Protein AF-A0A7T8K893-F1 (afdb_monomer_lite)

Structure (mmCIF, N/CA/C/O backbone):
data_AF-A0A7T8K893-F1
#
_entry.id   AF-A0A7T8K893-F1
#
loop_
_atom_site.group_PDB
_atom_site.id
_atom_site.type_symbol
_atom_site.label_atom_id
_atom_site.label_alt_id
_atom_site.label_comp_id
_atom_site.label_asym_id
_atom_site.label_entity_id
_atom_site.label_seq_id
_atom_site.pdbx_PDB_ins_code
_atom_site.Cartn_x
_atom_site.Cartn_y
_atom_site.Cartn_z
_atom_site.occupancy
_atom_site.B_iso_or_equiv
_atom_site.auth_seq_id
_atom_site.auth_comp_id
_atom_site.auth_asym_id
_atom_site.auth_atom_id
_atom_site.pdbx_PDB_model_num
ATOM 1 N N . ASP A 1 1 ? -23.510 7.953 24.418 1.00 72.19 1 ASP A N 1
ATOM 2 C CA . ASP A 1 1 ? -22.590 8.930 25.026 1.00 72.19 1 ASP A CA 1
ATOM 3 C C . ASP A 1 1 ? -21.695 9.557 23.975 1.00 72.19 1 ASP A C 1
ATOM 5 O O . ASP A 1 1 ? -21.200 8.854 23.106 1.00 72.19 1 ASP A O 1
ATOM 9 N N . GLU A 1 2 ? -21.516 10.873 24.040 1.00 84.19 2 GLU A N 1
ATOM 10 C CA . GLU A 1 2 ? -20.696 11.692 23.127 1.00 84.19 2 GLU A CA 1
ATOM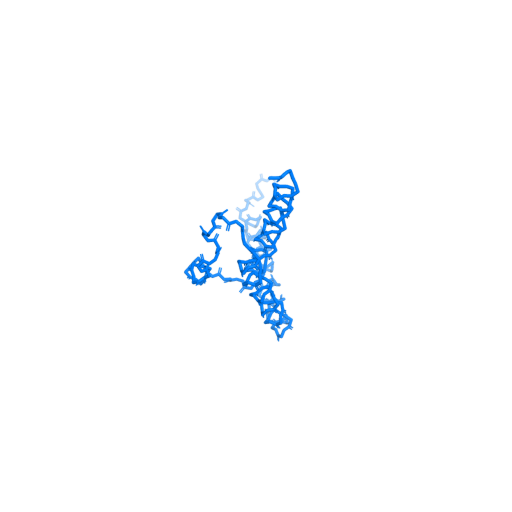 11 C C . GLU A 1 2 ? -19.250 11.174 22.983 1.00 84.19 2 GLU A C 1
ATOM 13 O O . GLU A 1 2 ? -18.670 11.211 21.901 1.00 84.19 2 GLU A O 1
ATOM 18 N N . LEU A 1 3 ? -18.709 10.583 24.054 1.00 84.38 3 LEU A N 1
ATOM 19 C CA . LEU A 1 3 ? -17.388 9.953 24.078 1.00 84.38 3 LEU A CA 1
ATOM 20 C C . LEU A 1 3 ? -17.259 8.777 23.094 1.00 84.38 3 LEU A C 1
ATOM 22 O O . LEU A 1 3 ? -16.218 8.617 22.465 1.00 84.38 3 LEU A O 1
ATOM 26 N N . GLU A 1 4 ? -18.301 7.958 22.955 1.00 81.25 4 GLU A N 1
ATOM 27 C CA . GLU A 1 4 ? -18.284 6.788 22.067 1.00 81.25 4 GLU A CA 1
ATOM 28 C C . GLU A 1 4 ? -18.338 7.196 20.589 1.00 81.25 4 GLU A C 1
ATOM 30 O O . GLU A 1 4 ? -17.706 6.564 19.745 1.00 81.25 4 GLU A O 1
ATOM 35 N N . LEU A 1 5 ? -19.027 8.298 20.277 1.00 82.69 5 LEU A N 1
ATOM 36 C CA . LEU A 1 5 ? -19.044 8.866 18.927 1.00 82.69 5 LEU A CA 1
ATOM 37 C C . LEU A 1 5 ? -17.672 9.429 18.547 1.00 82.69 5 LEU A C 1
ATOM 39 O O . LEU A 1 5 ? -17.161 9.114 17.477 1.00 82.69 5 LEU A O 1
ATOM 43 N N . LEU A 1 6 ? -17.040 10.191 19.446 1.00 85.69 6 LEU A N 1
ATOM 44 C CA . LEU A 1 6 ? -15.718 10.766 19.192 1.00 85.69 6 LEU A CA 1
ATOM 45 C C . LEU A 1 6 ? -14.640 9.686 19.006 1.00 85.69 6 LEU A C 1
ATOM 47 O O . LEU A 1 6 ? -13.799 9.796 18.115 1.00 85.69 6 LEU A O 1
ATOM 51 N N . LYS A 1 7 ? -14.680 8.618 19.814 1.00 83.88 7 LYS A N 1
ATOM 52 C CA . LYS A 1 7 ? -13.791 7.459 19.635 1.00 83.88 7 LYS A CA 1
ATOM 53 C C . LYS A 1 7 ? -13.969 6.819 18.261 1.00 83.88 7 LYS A C 1
ATOM 55 O O . LYS A 1 7 ? -12.976 6.541 17.596 1.00 83.88 7 LYS A O 1
ATOM 60 N N . ARG A 1 8 ? -15.217 6.617 17.829 1.00 84.38 8 ARG A N 1
ATOM 61 C CA . ARG A 1 8 ? -15.522 6.035 16.518 1.00 84.38 8 ARG A CA 1
ATOM 62 C C . ARG A 1 8 ? -15.011 6.910 15.376 1.00 84.38 8 ARG A C 1
ATOM 64 O O . ARG A 1 8 ? -14.357 6.392 14.481 1.00 84.38 8 ARG A O 1
ATOM 71 N N . GLU A 1 9 ? -15.226 8.223 15.441 1.00 86.69 9 GLU A N 1
ATOM 72 C CA . GLU A 1 9 ? -14.699 9.148 14.429 1.00 86.69 9 GLU A CA 1
ATOM 73 C C . GLU A 1 9 ? -13.169 9.109 14.345 1.00 86.69 9 GLU A C 1
ATOM 75 O O . GLU A 1 9 ? -12.597 9.149 13.256 1.00 86.69 9 GLU A O 1
ATOM 80 N N . HIS A 1 10 ? -12.484 9.044 15.490 1.00 88.25 10 HIS A N 1
ATOM 81 C CA . HIS A 1 10 ? -11.026 8.929 15.513 1.00 88.25 10 HIS A CA 1
ATOM 82 C C . HIS A 1 10 ? -10.554 7.613 14.892 1.00 88.25 10 HIS A C 1
ATOM 84 O O . HIS A 1 10 ? -9.620 7.619 14.090 1.00 88.25 10 HIS A O 1
ATOM 90 N N . LEU A 1 11 ? -11.222 6.510 15.226 1.00 90.50 11 LEU A N 1
ATOM 91 C CA . LEU A 1 11 ? -10.917 5.188 14.697 1.00 90.50 11 LEU A CA 1
ATOM 92 C C . LEU A 1 11 ? -11.112 5.126 13.176 1.00 90.50 11 LEU A C 1
ATOM 94 O O . LEU A 1 11 ? -10.226 4.665 12.463 1.00 90.50 11 LEU A O 1
ATOM 98 N N . GLU A 1 12 ? -12.220 5.657 12.662 1.00 89.75 12 GLU A N 1
ATOM 99 C CA . GLU A 1 12 ? -12.493 5.713 11.220 1.00 89.75 12 GLU A CA 1
ATOM 100 C C . GLU A 1 12 ? -11.445 6.539 10.461 1.00 89.75 12 GLU A C 1
ATOM 102 O O . GLU A 1 12 ? -10.979 6.124 9.395 1.00 89.75 12 GLU A O 1
ATOM 107 N N . ARG A 1 13 ? -11.020 7.684 11.014 1.00 91.00 13 ARG A N 1
ATOM 108 C CA . ARG A 1 13 ? -9.938 8.492 10.422 1.00 91.00 13 ARG A CA 1
ATOM 109 C C . ARG A 1 13 ? -8.618 7.731 10.390 1.00 91.00 13 ARG A C 1
ATOM 111 O O . ARG A 1 13 ? -7.908 7.793 9.390 1.00 91.00 13 ARG A O 1
ATOM 118 N N . TYR A 1 14 ? -8.296 7.018 11.462 1.00 92.25 14 TYR A N 1
ATOM 119 C CA . TYR A 1 14 ? -7.044 6.276 11.547 1.00 92.25 14 TYR A CA 1
ATOM 120 C C . TYR A 1 14 ? -7.033 5.077 10.588 1.00 92.25 14 TYR A C 1
ATOM 122 O O . TYR A 1 14 ? -6.105 4.950 9.796 1.00 92.25 14 TYR A O 1
ATOM 130 N N . ILE A 1 15 ? -8.117 4.295 10.528 1.00 93.44 15 ILE A N 1
ATOM 131 C CA . ILE A 1 15 ? -8.285 3.214 9.539 1.00 93.44 15 ILE A CA 1
ATOM 132 C C . ILE A 1 15 ? -8.199 3.755 8.106 1.00 93.44 15 ILE A C 1
ATOM 134 O O . ILE A 1 15 ? -7.603 3.116 7.241 1.00 93.44 15 ILE A O 1
ATOM 138 N N . SER A 1 16 ? -8.746 4.945 7.843 1.00 93.38 16 SER A N 1
ATOM 139 C CA . SER A 1 16 ? -8.622 5.589 6.528 1.00 93.38 16 SER A CA 1
ATOM 140 C C . SER A 1 16 ? -7.160 5.886 6.178 1.00 93.38 16 SER A C 1
ATOM 142 O O . SER A 1 16 ? -6.728 5.587 5.068 1.00 93.38 16 SER A O 1
ATOM 144 N N . SER A 1 17 ? -6.379 6.387 7.139 1.00 95.25 17 SER A N 1
ATOM 145 C CA . SER A 1 17 ? -4.939 6.608 6.964 1.00 95.25 17 SER A CA 1
ATOM 146 C C . SER A 1 17 ? -4.182 5.298 6.723 1.00 95.25 17 SER A C 1
ATOM 148 O O . SER A 1 17 ? -3.318 5.245 5.850 1.00 95.25 17 SER A O 1
ATOM 150 N N . CYS A 1 18 ? -4.515 4.231 7.454 1.00 95.50 18 CYS A N 1
ATOM 151 C CA . CYS A 1 18 ? -3.934 2.908 7.229 1.00 95.50 18 CYS A CA 1
ATOM 152 C C . CYS A 1 18 ? -4.274 2.375 5.830 1.00 95.50 18 CYS A C 1
ATOM 154 O O . CYS A 1 18 ? -3.429 1.778 5.170 1.00 95.50 18 CYS A O 1
ATOM 156 N N . ARG A 1 19 ? -5.494 2.617 5.341 1.00 95.31 19 ARG A N 1
ATOM 157 C CA . ARG A 1 19 ? -5.908 2.209 3.994 1.00 95.31 19 ARG A CA 1
ATOM 158 C C . ARG A 1 19 ? -5.089 2.906 2.908 1.00 95.31 19 ARG A C 1
ATOM 160 O O . ARG A 1 19 ? -4.681 2.243 1.959 1.00 95.31 19 ARG A O 1
ATOM 167 N N . GLU A 1 20 ? -4.843 4.206 3.045 1.00 96.69 20 GLU A N 1
ATOM 168 C CA . GLU A 1 20 ? -3.976 4.954 2.123 1.00 96.69 20 GLU A CA 1
ATOM 169 C C . GLU A 1 20 ? -2.543 4.405 2.137 1.00 96.69 20 GLU A C 1
ATOM 171 O O . GLU A 1 20 ? -1.985 4.108 1.082 1.00 96.69 20 GLU A O 1
ATOM 176 N N . GLU A 1 21 ? -1.978 4.168 3.324 1.00 97.44 21 GLU A N 1
ATOM 177 C CA . GLU A 1 21 ? -0.637 3.589 3.460 1.00 97.44 21 GLU A CA 1
ATOM 178 C C . GLU A 1 21 ? -0.534 2.183 2.844 1.00 97.44 21 GLU A C 1
ATOM 180 O O . GLU A 1 21 ? 0.457 1.853 2.186 1.00 97.44 21 GLU A O 1
ATOM 185 N N . LEU A 1 22 ? -1.564 1.357 3.025 1.00 97.12 22 LEU A N 1
ATOM 186 C CA . LEU A 1 22 ? -1.626 0.017 2.457 1.00 97.12 22 LEU A CA 1
ATOM 187 C C . LEU A 1 22 ? -1.654 0.049 0.920 1.00 97.12 22 LEU A C 1
ATOM 189 O O . LEU A 1 22 ? -0.942 -0.729 0.282 1.00 97.12 22 LEU A O 1
ATOM 193 N N . ILE A 1 23 ? -2.420 0.970 0.323 1.00 97.12 23 ILE A N 1
ATOM 194 C CA . ILE A 1 23 ? -2.456 1.168 -1.136 1.00 97.12 23 ILE A CA 1
ATOM 195 C C . ILE A 1 23 ? -1.069 1.558 -1.657 1.00 97.12 23 ILE A C 1
ATOM 197 O O . ILE A 1 23 ? -0.580 0.940 -2.606 1.00 97.12 23 ILE A O 1
ATOM 201 N N . ASP A 1 24 ? -0.406 2.508 -0.998 1.00 96.50 24 ASP A N 1
ATOM 202 C CA . ASP A 1 24 ? 0.949 2.938 -1.353 1.00 96.50 24 ASP A CA 1
ATOM 203 C C . ASP A 1 24 ? 1.959 1.780 -1.293 1.00 96.50 24 ASP A C 1
ATOM 205 O O . ASP A 1 24 ? 2.842 1.659 -2.150 1.00 96.50 24 ASP A O 1
ATOM 209 N N . LEU A 1 25 ? 1.856 0.916 -0.280 1.00 96.38 25 LEU A N 1
ATOM 210 C CA . LEU A 1 25 ? 2.720 -0.260 -0.144 1.00 96.38 25 LEU A CA 1
ATOM 211 C C . LEU A 1 25 ? 2.444 -1.302 -1.227 1.00 96.38 25 LEU A C 1
ATOM 213 O O . LEU A 1 25 ? 3.394 -1.845 -1.799 1.00 96.38 25 LEU A O 1
ATOM 217 N N . TRP A 1 26 ? 1.177 -1.555 -1.551 1.00 97.19 26 TRP A N 1
ATOM 218 C CA . TRP A 1 26 ? 0.803 -2.433 -2.657 1.00 97.19 26 TRP A CA 1
ATOM 219 C C . TRP A 1 26 ? 1.328 -1.927 -3.998 1.00 97.19 26 TRP A C 1
ATOM 221 O O . TRP A 1 26 ? 1.846 -2.725 -4.781 1.00 97.19 26 TRP A O 1
ATOM 231 N N . ASP A 1 27 ? 1.254 -0.621 -4.253 1.00 95.12 27 ASP A N 1
ATOM 232 C CA . ASP A 1 27 ? 1.795 -0.008 -5.467 1.00 95.12 27 ASP A CA 1
ATOM 233 C C . ASP A 1 27 ? 3.320 -0.161 -5.536 1.00 95.12 27 ASP A C 1
ATOM 235 O O . ASP A 1 27 ? 3.853 -0.621 -6.550 1.00 95.12 27 ASP A O 1
ATOM 239 N N . LYS A 1 28 ? 4.028 0.127 -4.437 1.00 92.19 28 LYS A N 1
ATOM 240 C CA . LYS A 1 28 ? 5.490 -0.056 -4.339 1.00 92.19 28 LYS A CA 1
ATOM 241 C C . LYS A 1 28 ? 5.924 -1.506 -4.534 1.00 92.19 28 LYS A C 1
ATOM 243 O O . LYS A 1 28 ? 6.990 -1.756 -5.096 1.00 92.19 28 LYS A O 1
ATOM 248 N N . CYS A 1 29 ? 5.103 -2.450 -4.084 1.00 93.75 29 CYS A N 1
ATOM 249 C CA . CYS A 1 29 ? 5.356 -3.880 -4.223 1.00 93.75 29 CYS A CA 1
ATOM 250 C C . CYS A 1 29 ? 4.783 -4.478 -5.518 1.00 93.75 29 CYS A C 1
ATOM 252 O O . CYS A 1 29 ? 4.906 -5.685 -5.724 1.00 93.75 29 CYS A O 1
ATOM 254 N N . TYR A 1 30 ? 4.180 -3.664 -6.392 1.00 92.12 30 TYR A N 1
ATOM 255 C CA . TYR A 1 30 ? 3.561 -4.088 -7.653 1.00 92.12 30 TYR A CA 1
ATOM 256 C C . TYR A 1 30 ? 2.480 -5.175 -7.486 1.00 92.12 30 TYR A C 1
ATOM 258 O O . TYR A 1 30 ? 2.354 -6.067 -8.326 1.00 92.12 30 TYR A O 1
ATOM 266 N N . TYR A 1 31 ? 1.688 -5.106 -6.412 1.00 95.69 31 TYR A N 1
ATOM 267 C CA . TYR A 1 31 ? 0.582 -6.040 -6.172 1.00 95.69 31 TYR A CA 1
ATOM 268 C C . TYR A 1 31 ? -0.509 -5.885 -7.235 1.00 95.69 31 TYR A C 1
ATOM 270 O O . TYR A 1 31 ? -0.979 -4.767 -7.488 1.00 95.69 31 TYR A O 1
ATOM 278 N N . SER A 1 32 ? -0.957 -7.010 -7.800 1.00 95.38 32 SER A N 1
ATOM 279 C CA . SER A 1 32 ? -2.106 -7.056 -8.710 1.00 95.38 32 SER A CA 1
ATOM 280 C C . SER A 1 32 ? -3.425 -6.822 -7.970 1.00 95.38 32 SER A C 1
ATOM 282 O O . SER A 1 32 ? -3.516 -7.019 -6.759 1.00 95.38 32 SER A O 1
ATOM 284 N N . GLU A 1 33 ? -4.479 -6.446 -8.696 1.00 94.81 33 GLU A N 1
ATOM 285 C CA . GLU A 1 33 ? -5.823 -6.294 -8.117 1.00 94.81 33 GLU A CA 1
ATOM 286 C C . GLU A 1 33 ? -6.313 -7.585 -7.445 1.00 94.81 33 GLU A C 1
ATOM 288 O O . GLU A 1 33 ? -6.908 -7.537 -6.372 1.00 94.81 33 GLU A O 1
ATOM 293 N N . GLU A 1 34 ? -5.996 -8.743 -8.029 1.00 96.56 34 GLU A N 1
ATOM 294 C CA . GLU A 1 34 ? -6.328 -10.060 -7.476 1.00 96.56 34 GLU A CA 1
ATOM 295 C C . GLU A 1 34 ? -5.636 -10.300 -6.130 1.00 96.56 34 GLU A C 1
ATOM 297 O O . GLU A 1 34 ? -6.262 -10.815 -5.209 1.00 96.56 34 GLU A O 1
ATOM 302 N N . GLN A 1 35 ? -4.367 -9.894 -5.989 1.00 94.81 35 GLN A N 1
ATOM 303 C CA . GLN A 1 35 ? -3.638 -9.995 -4.722 1.00 94.81 35 GLN A CA 1
ATOM 304 C C . GLN A 1 35 ? -4.210 -9.042 -3.672 1.00 94.81 35 GLN A C 1
ATOM 306 O O . GLN A 1 35 ? -4.391 -9.444 -2.526 1.00 94.81 35 GLN A O 1
ATOM 311 N N . ARG A 1 36 ? -4.538 -7.802 -4.059 1.00 96.62 36 ARG A N 1
ATOM 312 C CA . ARG A 1 36 ? -5.157 -6.815 -3.155 1.00 96.62 36 ARG A CA 1
ATOM 313 C C . ARG A 1 36 ? -6.520 -7.288 -2.657 1.00 96.62 36 ARG A C 1
ATOM 315 O O . ARG A 1 36 ? -6.840 -7.120 -1.486 1.00 96.62 36 ARG A O 1
ATOM 322 N N . ALA A 1 37 ? -7.298 -7.934 -3.525 1.00 95.00 37 ALA A N 1
ATOM 323 C CA . ALA A 1 37 ? -8.615 -8.461 -3.185 1.00 95.00 37 ALA A CA 1
ATOM 324 C C . ALA A 1 37 ? -8.581 -9.587 -2.133 1.00 95.00 37 ALA A C 1
ATOM 326 O O . ALA A 1 37 ? -9.611 -9.859 -1.521 1.00 95.00 37 ALA A O 1
ATOM 327 N N . LEU A 1 38 ? -7.425 -10.220 -1.889 1.00 95.25 38 LEU A N 1
ATOM 328 C CA . LEU A 1 38 ? -7.278 -11.218 -0.822 1.00 95.25 38 LEU A CA 1
ATOM 329 C C . LEU A 1 38 ? -7.351 -10.594 0.580 1.00 95.25 38 LEU A C 1
ATOM 331 O O . LEU A 1 38 ? -7.704 -11.289 1.535 1.00 95.25 38 LEU A O 1
ATOM 335 N N . PHE A 1 39 ? -7.066 -9.296 0.714 1.00 95.75 39 PHE A N 1
ATOM 336 C CA . PHE A 1 39 ? -7.196 -8.579 1.979 1.00 95.75 39 PHE A CA 1
ATOM 337 C C . PHE A 1 39 ? -8.645 -8.111 2.186 1.00 95.75 39 PHE A C 1
ATOM 339 O O . PHE A 1 39 ? -9.006 -6.964 1.921 1.00 95.75 39 PHE A O 1
ATOM 346 N N . ASN A 1 40 ? -9.502 -9.019 2.663 1.00 93.56 40 ASN A N 1
ATOM 347 C CA . ASN A 1 40 ? -10.945 -8.777 2.825 1.00 93.56 40 ASN A CA 1
ATOM 348 C C . ASN A 1 40 ? -11.277 -7.545 3.692 1.00 93.56 40 ASN A C 1
ATOM 350 O O . ASN A 1 40 ? -12.269 -6.860 3.430 1.00 93.56 40 ASN A O 1
ATOM 354 N N . ALA A 1 41 ? -10.435 -7.233 4.683 1.00 93.44 41 ALA A N 1
ATOM 355 C CA . ALA A 1 41 ? -10.548 -6.052 5.542 1.00 93.44 41 ALA A CA 1
ATOM 356 C C . ALA A 1 41 ? -10.543 -4.719 4.769 1.00 93.44 41 ALA A C 1
ATOM 358 O O . ALA A 1 41 ? -11.063 -3.708 5.257 1.00 93.44 41 ALA A O 1
ATOM 359 N N . PHE A 1 42 ? -10.044 -4.710 3.528 1.00 92.75 42 PHE A N 1
ATOM 360 C CA . PHE A 1 42 ? -10.114 -3.550 2.643 1.00 92.75 42 PHE A CA 1
ATOM 361 C C . PHE A 1 42 ? -11.552 -3.080 2.377 1.00 92.75 42 PHE A C 1
ATOM 363 O O . PHE A 1 42 ? -11.806 -1.880 2.269 1.00 92.75 42 PHE A O 1
ATOM 370 N N . PHE A 1 43 ? -12.504 -4.014 2.309 1.00 91.19 43 PHE A N 1
ATOM 371 C CA . PHE A 1 43 ? -13.894 -3.743 1.929 1.00 91.19 43 PHE A CA 1
ATOM 372 C C . PHE A 1 43 ? -14.820 -3.466 3.119 1.00 91.19 43 PHE A C 1
ATOM 374 O O . PHE A 1 43 ? -15.997 -3.156 2.925 1.00 91.19 43 PHE A O 1
ATOM 381 N N . ILE A 1 44 ? -14.311 -3.567 4.348 1.00 91.00 44 ILE A N 1
ATOM 382 C CA . ILE A 1 44 ? -15.092 -3.308 5.557 1.00 91.00 44 ILE A CA 1
ATOM 383 C C . ILE A 1 44 ? -15.206 -1.792 5.769 1.00 91.00 44 ILE A C 1
ATOM 385 O O . ILE A 1 44 ? -14.218 -1.054 5.714 1.00 91.00 44 ILE A O 1
ATOM 389 N N . THR A 1 45 ? -16.435 -1.317 5.982 1.00 83.75 45 THR A N 1
ATOM 390 C CA . THR A 1 45 ? -16.743 0.110 6.179 1.00 83.75 45 THR A CA 1
ATOM 391 C C . THR A 1 45 ? -16.899 0.498 7.644 1.00 83.75 45 THR A C 1
ATOM 393 O O . THR A 1 45 ? -16.732 1.664 7.976 1.00 83.75 45 THR A O 1
ATOM 396 N N . GLU A 1 46 ? -17.251 -0.451 8.513 1.00 87.00 46 GLU A N 1
ATOM 397 C CA . GLU A 1 46 ? -17.431 -0.196 9.942 1.00 87.00 46 GLU A CA 1
ATOM 398 C C . GLU A 1 46 ? -16.090 -0.315 10.672 1.00 87.00 46 GLU A C 1
ATOM 400 O O . GLU A 1 46 ? -15.466 -1.378 10.683 1.00 87.00 46 GLU A O 1
ATOM 405 N N . GLY A 1 47 ? -15.642 0.789 11.272 1.00 85.25 47 GLY A N 1
ATOM 406 C CA . GLY A 1 47 ? -14.413 0.819 12.055 1.00 85.25 47 GLY A CA 1
ATOM 407 C C . GLY A 1 47 ? -14.548 0.025 13.354 1.00 85.25 47 GLY A C 1
ATOM 408 O O . GLY A 1 47 ? -15.480 0.241 14.128 1.00 85.25 47 GLY A O 1
ATOM 409 N N . SER A 1 48 ? -13.593 -0.866 13.613 1.00 91.06 48 SER A N 1
ATOM 410 C CA . SER A 1 48 ? -13.444 -1.569 14.890 1.00 91.06 48 SER A CA 1
ATOM 411 C C . SER A 1 48 ? -11.965 -1.693 15.248 1.00 91.06 48 SER A C 1
ATOM 413 O O . SER A 1 48 ? -11.114 -1.645 14.361 1.00 91.06 48 SER A O 1
ATOM 415 N N . ASP A 1 49 ? -11.654 -1.852 16.535 1.00 90.75 49 ASP A N 1
ATOM 416 C CA . ASP A 1 49 ? -10.264 -2.025 16.979 1.00 90.75 49 ASP A CA 1
ATOM 417 C C . ASP A 1 49 ? -9.629 -3.278 16.349 1.00 90.75 49 ASP A C 1
ATOM 419 O O . ASP A 1 49 ? -8.476 -3.245 15.940 1.00 90.75 49 ASP A O 1
ATOM 423 N N . ALA A 1 50 ? -10.410 -4.352 16.176 1.00 92.75 50 ALA A N 1
ATOM 424 C CA . ALA A 1 50 ? -9.964 -5.565 15.489 1.00 92.75 50 ALA A CA 1
ATOM 425 C C . ALA A 1 50 ? -9.648 -5.313 14.007 1.00 92.75 50 ALA A C 1
ATOM 427 O O . ALA A 1 50 ? -8.636 -5.788 13.502 1.00 92.75 50 ALA A O 1
ATOM 428 N N . LEU A 1 51 ? -10.487 -4.529 13.314 1.00 93.81 51 LEU A N 1
ATOM 429 C CA . LEU A 1 51 ? -10.207 -4.133 11.934 1.00 93.81 51 LEU A CA 1
ATOM 430 C C . LEU A 1 51 ? -8.902 -3.344 11.863 1.00 93.81 51 LEU A C 1
ATOM 432 O O . LEU A 1 51 ? -8.089 -3.587 10.979 1.00 93.81 51 LEU A O 1
ATOM 436 N N . LEU A 1 52 ? -8.698 -2.412 12.794 1.00 93.69 52 LEU A N 1
ATOM 437 C CA . LEU A 1 52 ? -7.478 -1.627 12.826 1.00 93.69 52 LEU A CA 1
ATOM 438 C C . LEU A 1 52 ? -6.232 -2.503 13.024 1.00 93.69 52 LEU A C 1
ATOM 440 O O . LEU A 1 52 ? -5.266 -2.351 12.281 1.00 93.69 52 LEU A O 1
ATOM 444 N N . GLU A 1 53 ? -6.280 -3.441 13.968 1.00 94.88 53 GLU A N 1
ATOM 445 C CA . GLU A 1 53 ? -5.193 -4.390 14.221 1.00 94.88 53 GLU A CA 1
ATOM 446 C C . GLU A 1 53 ? -4.869 -5.236 12.973 1.00 94.88 53 GLU A C 1
ATOM 448 O O . GLU A 1 53 ? -3.700 -5.469 12.665 1.00 94.88 53 GLU A O 1
ATOM 453 N N . GLU A 1 54 ? -5.877 -5.653 12.197 1.00 96.25 54 GLU A N 1
ATOM 454 C CA . GLU A 1 54 ? -5.653 -6.338 10.914 1.00 96.25 54 GLU A CA 1
ATOM 455 C C . GLU A 1 54 ? -4.905 -5.458 9.899 1.00 96.25 54 GLU A C 1
ATOM 457 O O . GLU A 1 54 ? -3.975 -5.941 9.248 1.00 96.25 54 GLU A O 1
ATOM 462 N N . TYR A 1 55 ? -5.257 -4.170 9.778 1.00 96.38 55 TYR A N 1
ATOM 463 C CA . TYR A 1 55 ? -4.523 -3.235 8.913 1.00 96.38 55 TYR A CA 1
ATOM 464 C C . TYR A 1 55 ? -3.080 -3.034 9.384 1.00 96.38 55 TYR A C 1
ATOM 466 O O . TYR A 1 55 ? -2.170 -3.056 8.557 1.00 96.38 55 TYR A O 1
ATOM 474 N N . GLU A 1 56 ? -2.854 -2.838 10.684 1.00 95.62 56 GLU A N 1
ATOM 475 C CA . GLU A 1 56 ? -1.510 -2.620 11.232 1.00 95.62 56 GLU A CA 1
ATOM 476 C C . GLU A 1 56 ? -0.597 -3.829 10.982 1.00 95.62 56 GLU A C 1
ATOM 478 O O . GLU A 1 56 ? 0.528 -3.657 10.505 1.00 95.62 56 GLU A O 1
ATOM 483 N N . ASN A 1 57 ? -1.107 -5.045 11.199 1.00 97.12 57 ASN A N 1
ATOM 484 C CA . ASN A 1 57 ? -0.375 -6.286 10.937 1.00 97.12 57 ASN A CA 1
ATOM 485 C C . ASN A 1 57 ? -0.030 -6.465 9.447 1.00 97.12 57 ASN A C 1
ATOM 487 O O . ASN A 1 57 ? 1.105 -6.815 9.110 1.00 97.12 57 ASN A O 1
ATOM 491 N N . GLU A 1 58 ? -0.984 -6.212 8.545 1.00 97.06 58 GLU A N 1
ATOM 492 C CA . GLU A 1 58 ? -0.755 -6.322 7.097 1.00 97.06 58 GLU A CA 1
ATOM 493 C C . GLU A 1 58 ? 0.278 -5.288 6.619 1.00 97.06 58 GLU A C 1
ATOM 495 O O . GLU A 1 58 ? 1.205 -5.615 5.871 1.00 97.06 58 GLU A O 1
ATOM 500 N N . ILE A 1 59 ? 0.171 -4.045 7.101 1.00 97.62 59 ILE A N 1
ATOM 501 C CA . ILE A 1 59 ? 1.118 -2.965 6.799 1.00 97.62 59 ILE A CA 1
ATOM 502 C C . ILE A 1 59 ? 2.521 -3.320 7.298 1.00 97.62 59 ILE A C 1
ATOM 504 O O . ILE A 1 59 ? 3.497 -3.125 6.567 1.00 97.62 59 ILE A O 1
ATOM 508 N N . GLU A 1 60 ? 2.654 -3.842 8.519 1.00 97.75 60 GLU A N 1
ATOM 509 C CA . GLU A 1 60 ? 3.949 -4.257 9.066 1.00 97.75 60 GLU A CA 1
ATOM 510 C C . GLU A 1 60 ? 4.573 -5.381 8.226 1.00 97.75 60 GLU A C 1
ATOM 512 O O . GLU A 1 60 ? 5.744 -5.290 7.833 1.00 97.75 60 GLU A O 1
ATOM 517 N N . GLY A 1 61 ? 3.779 -6.393 7.866 1.00 96.56 61 GLY A N 1
ATOM 518 C CA . GLY A 1 61 ? 4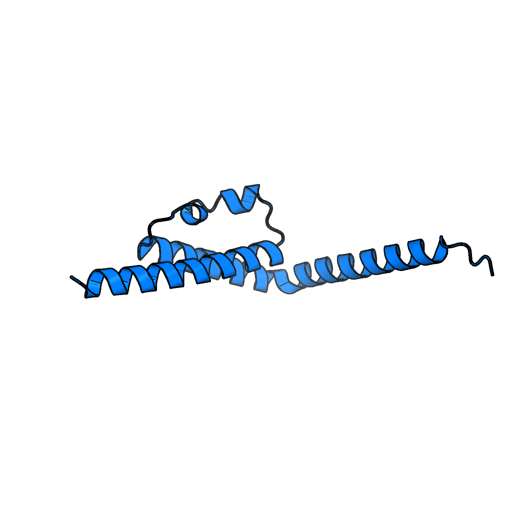.210 -7.488 6.999 1.00 96.56 61 GLY A CA 1
ATOM 519 C C . GLY A 1 61 ? 4.694 -6.998 5.632 1.00 96.56 61 GLY A C 1
ATOM 520 O O . GLY A 1 61 ? 5.771 -7.392 5.168 1.00 96.56 61 GLY A O 1
ATOM 521 N N . LEU A 1 62 ? 3.954 -6.080 5.009 1.00 96.25 62 LEU A N 1
ATOM 522 C CA . LEU A 1 62 ? 4.325 -5.489 3.722 1.00 96.25 62 LEU A CA 1
ATOM 523 C C . LEU A 1 62 ? 5.561 -4.598 3.811 1.00 96.25 62 LEU A C 1
ATOM 525 O O . LEU A 1 62 ? 6.402 -4.646 2.915 1.00 96.25 62 LEU A O 1
ATOM 529 N N . LYS A 1 63 ? 5.729 -3.823 4.886 1.00 96.38 63 LYS A N 1
ATOM 530 C CA . LYS A 1 63 ? 6.954 -3.039 5.117 1.00 96.38 63 LYS A CA 1
ATOM 531 C C . LYS A 1 63 ? 8.174 -3.941 5.248 1.00 96.38 63 LYS A C 1
ATOM 533 O O . LYS A 1 63 ? 9.217 -3.648 4.655 1.00 96.38 63 LYS A O 1
ATOM 538 N N . ALA A 1 64 ? 8.050 -5.045 5.983 1.00 96.75 64 ALA A N 1
ATOM 539 C CA . ALA A 1 64 ? 9.118 -6.029 6.115 1.00 96.75 64 ALA A CA 1
ATOM 540 C C . ALA A 1 64 ? 9.441 -6.680 4.761 1.00 96.75 64 ALA A C 1
ATOM 542 O O . ALA A 1 64 ? 10.611 -6.760 4.378 1.00 96.75 64 ALA A O 1
ATOM 543 N N . TYR A 1 65 ? 8.415 -7.069 3.999 1.00 95.81 65 TYR A N 1
ATOM 544 C CA . TYR A 1 65 ? 8.572 -7.619 2.653 1.00 95.81 65 TYR A CA 1
ATOM 545 C C . TYR A 1 65 ? 9.238 -6.627 1.691 1.00 95.81 65 TYR A C 1
ATOM 547 O O . TYR A 1 65 ? 10.194 -6.992 1.003 1.00 95.81 65 TYR A O 1
ATOM 555 N N . TYR A 1 66 ? 8.786 -5.372 1.674 1.00 94.31 66 TYR A N 1
ATOM 556 C CA . TYR A 1 66 ? 9.366 -4.315 0.851 1.00 94.31 66 TYR A CA 1
ATOM 557 C C . TYR A 1 66 ? 10.841 -4.107 1.188 1.00 94.31 66 TYR A C 1
ATOM 559 O O . TYR A 1 66 ? 11.685 -4.146 0.299 1.00 94.31 66 TYR A O 1
ATOM 567 N N . THR A 1 67 ? 11.163 -3.976 2.475 1.00 95.00 67 THR A N 1
ATOM 568 C CA . THR A 1 67 ? 12.541 -3.772 2.947 1.00 95.00 67 THR A CA 1
ATOM 569 C C . THR A 1 67 ? 13.441 -4.948 2.564 1.00 95.00 67 THR A C 1
ATOM 571 O O . THR A 1 67 ? 14.552 -4.752 2.076 1.00 95.00 67 THR A O 1
ATOM 574 N N . ALA A 1 68 ? 12.956 -6.184 2.714 1.00 95.88 68 ALA A N 1
ATOM 575 C CA . ALA A 1 68 ? 13.709 -7.382 2.345 1.00 95.88 68 ALA A CA 1
ATOM 576 C C . ALA A 1 68 ? 13.990 -7.483 0.833 1.00 95.88 68 ALA A C 1
ATOM 578 O O . ALA A 1 68 ? 14.962 -8.123 0.431 1.00 95.88 68 ALA A O 1
ATOM 579 N N . ASN A 1 69 ? 13.158 -6.852 0.000 1.00 95.00 69 ASN A N 1
ATOM 580 C CA . ASN A 1 69 ? 13.230 -6.922 -1.461 1.00 95.00 69 ASN A CA 1
ATOM 581 C C 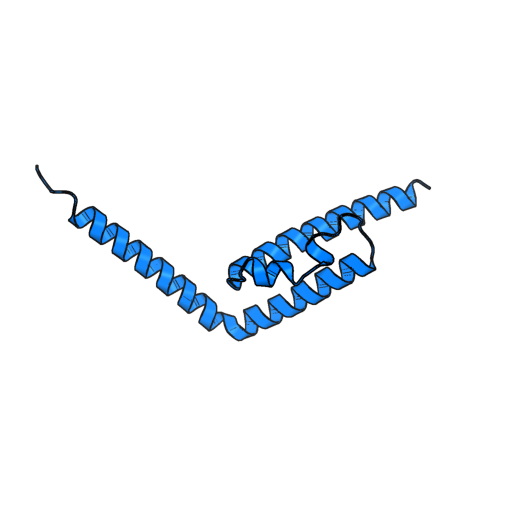. ASN A 1 69 ? 13.522 -5.560 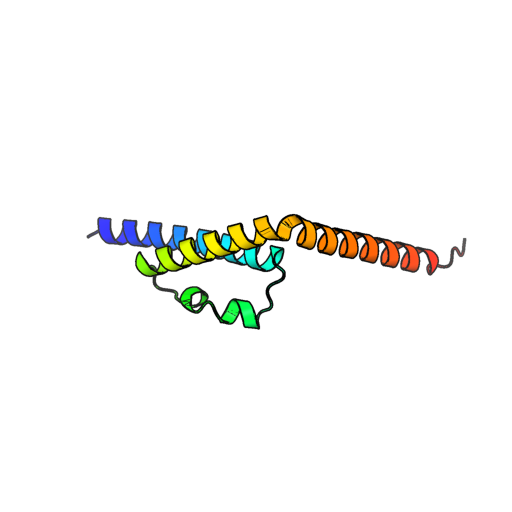-2.117 1.00 95.00 69 ASN A C 1
ATOM 583 O O . ASN A 1 69 ? 13.388 -5.419 -3.333 1.00 95.00 69 ASN A O 1
ATOM 587 N N . GLU A 1 70 ? 13.962 -4.566 -1.344 1.00 92.38 70 GLU A N 1
ATOM 588 C CA . GLU A 1 70 ? 14.103 -3.173 -1.788 1.00 92.38 70 GLU A CA 1
ATOM 589 C C . GLU A 1 70 ? 14.991 -3.055 -3.034 1.00 92.38 70 GLU A C 1
ATOM 591 O O . GLU A 1 70 ? 14.639 -2.379 -4.000 1.00 92.38 70 GLU A O 1
ATOM 596 N N . ALA A 1 71 ? 16.108 -3.788 -3.064 1.00 92.88 71 ALA A N 1
ATOM 597 C CA . ALA A 1 71 ? 17.014 -3.800 -4.208 1.00 92.88 71 ALA A CA 1
ATOM 598 C C . ALA A 1 71 ? 16.330 -4.291 -5.498 1.00 92.88 71 ALA A C 1
ATOM 600 O O . ALA A 1 71 ? 16.577 -3.749 -6.576 1.00 92.88 71 ALA A O 1
ATOM 601 N N . MET A 1 72 ? 15.450 -5.292 -5.399 1.00 95.25 72 MET A N 1
ATOM 602 C CA . MET A 1 72 ? 14.692 -5.800 -6.543 1.00 95.25 72 MET A CA 1
ATOM 603 C C . MET A 1 72 ? 13.693 -4.749 -7.035 1.00 95.25 72 MET A C 1
ATOM 605 O O . MET A 1 72 ? 13.633 -4.489 -8.239 1.00 95.25 72 MET A O 1
ATOM 609 N N . PHE A 1 73 ? 12.952 -4.109 -6.128 1.00 92.06 73 PHE A N 1
ATOM 610 C CA . PHE A 1 73 ? 12.005 -3.052 -6.492 1.00 92.06 73 PHE A CA 1
ATOM 611 C C . PHE A 1 73 ? 12.705 -1.841 -7.119 1.00 92.06 73 PHE A C 1
ATOM 613 O O . PHE A 1 73 ? 12.259 -1.352 -8.160 1.00 92.06 73 PHE A O 1
ATOM 620 N N . ALA A 1 74 ? 13.856 -1.433 -6.582 1.00 91.50 74 ALA A N 1
ATOM 621 C CA . ALA A 1 74 ? 14.675 -0.366 -7.153 1.00 91.50 74 ALA A CA 1
ATOM 622 C C . ALA A 1 74 ? 15.148 -0.697 -8.581 1.00 91.50 74 ALA A C 1
ATOM 624 O O . ALA A 1 74 ? 15.082 0.152 -9.472 1.00 91.50 74 ALA A O 1
ATOM 625 N N . MET A 1 75 ? 15.566 -1.942 -8.840 1.00 94.12 75 MET A N 1
ATOM 626 C CA . MET A 1 75 ? 15.939 -2.384 -10.191 1.00 94.12 75 MET A CA 1
ATOM 627 C C . MET A 1 75 ? 14.753 -2.362 -11.162 1.00 94.12 75 MET A C 1
ATOM 629 O O . MET A 1 75 ? 14.913 -1.973 -12.323 1.00 94.12 75 MET A O 1
ATOM 633 N N . VAL A 1 76 ? 13.561 -2.770 -10.711 1.00 92.44 76 VAL A N 1
ATOM 634 C CA . VAL A 1 76 ? 12.334 -2.715 -11.524 1.00 92.44 76 VAL A CA 1
ATOM 635 C C . VAL A 1 76 ? 12.002 -1.270 -11.893 1.00 92.44 76 VAL A C 1
ATOM 637 O O . VAL A 1 76 ? 11.760 -0.992 -13.072 1.00 92.44 76 VAL A O 1
ATOM 640 N N . GLN A 1 77 ? 12.063 -0.355 -10.925 1.00 90.12 77 GLN A N 1
ATOM 641 C CA . GLN A 1 77 ? 11.824 1.067 -11.157 1.00 90.12 77 GLN A CA 1
ATOM 642 C C . GLN A 1 77 ? 12.851 1.655 -12.135 1.00 90.12 77 GLN A C 1
ATOM 644 O O . GLN A 1 77 ? 12.472 2.253 -13.144 1.00 90.12 77 GLN A O 1
ATOM 649 N N . GLN A 1 78 ? 14.144 1.405 -11.911 1.00 94.38 78 GLN A N 1
ATOM 650 C CA . GLN A 1 78 ? 15.209 1.890 -12.791 1.00 94.38 78 GLN A CA 1
ATOM 651 C C . GLN A 1 78 ? 15.034 1.381 -14.229 1.00 94.38 78 GLN A C 1
ATOM 653 O O . GLN A 1 78 ? 15.202 2.132 -15.193 1.00 94.38 78 GLN A O 1
ATOM 658 N N . ARG A 1 79 ? 14.666 0.105 -14.398 1.00 95.12 79 ARG A N 1
ATOM 659 C CA . ARG A 1 79 ? 14.374 -0.464 -15.719 1.00 95.12 79 ARG A CA 1
ATOM 660 C C . ARG A 1 79 ? 13.221 0.276 -16.397 1.00 95.12 79 ARG A C 1
ATOM 662 O O . ARG A 1 79 ? 13.323 0.565 -17.589 1.00 95.12 79 ARG A O 1
ATOM 669 N N . GLN A 1 80 ? 12.146 0.573 -15.666 1.00 91.88 80 GLN A N 1
ATOM 670 C CA . GLN A 1 80 ? 10.988 1.284 -16.210 1.00 91.88 80 GLN A CA 1
ATOM 671 C C . GLN A 1 80 ? 11.351 2.709 -16.649 1.00 91.88 80 GLN A C 1
ATOM 673 O O . GLN A 1 80 ? 10.967 3.134 -17.738 1.00 91.88 80 GLN A O 1
ATOM 678 N N . GLU A 1 81 ? 12.144 3.425 -15.854 1.00 94.38 81 GLU A N 1
ATOM 679 C CA . GLU A 1 81 ? 12.628 4.769 -16.189 1.00 94.38 81 GLU A CA 1
ATOM 680 C C . GLU A 1 81 ? 13.503 4.765 -17.450 1.00 94.38 81 GLU A C 1
ATOM 682 O O . GLU A 1 81 ? 13.292 5.564 -18.368 1.00 94.38 81 GLU A O 1
ATOM 687 N N . LEU A 1 82 ? 14.452 3.827 -17.538 1.00 95.94 82 LEU A N 1
ATOM 688 C CA . LEU A 1 82 ? 15.303 3.663 -18.719 1.00 95.94 82 LEU A CA 1
ATOM 689 C C . LEU A 1 82 ? 14.484 3.316 -19.966 1.00 95.94 82 LEU A C 1
ATOM 691 O O . LEU A 1 82 ? 14.759 3.838 -21.050 1.00 95.94 82 LEU A O 1
ATOM 695 N N . TRP A 1 83 ? 13.470 2.464 -19.818 1.00 94.75 83 TRP A N 1
ATOM 696 C CA . TRP A 1 83 ? 12.569 2.105 -20.907 1.00 94.75 83 TRP A CA 1
ATOM 697 C C . TRP A 1 83 ? 11.764 3.310 -21.404 1.00 94.75 83 TRP A C 1
ATOM 699 O O . TRP A 1 83 ? 11.732 3.573 -22.606 1.00 94.75 83 TRP A O 1
ATOM 709 N N . ASN A 1 84 ? 11.185 4.092 -20.492 1.00 94.50 84 ASN A N 1
ATOM 710 C CA . ASN A 1 84 ? 10.443 5.305 -20.838 1.00 94.50 84 ASN A CA 1
ATOM 711 C C . ASN A 1 84 ? 11.340 6.318 -21.566 1.00 94.50 84 ASN A C 1
ATOM 713 O O . ASN A 1 84 ? 10.957 6.851 -22.608 1.00 94.50 84 ASN A O 1
ATOM 717 N N . LYS A 1 85 ? 12.571 6.518 -21.079 1.00 94.62 85 LYS A N 1
ATOM 718 C CA . LYS A 1 85 ? 13.556 7.398 -21.724 1.00 94.62 85 LYS A CA 1
ATOM 719 C C . LYS A 1 85 ? 13.928 6.921 -23.127 1.00 94.62 85 LYS A C 1
ATOM 721 O O . LYS A 1 85 ? 14.063 7.731 -24.041 1.00 94.62 85 LYS A O 1
ATOM 726 N N . LYS A 1 86 ? 14.082 5.608 -23.319 1.00 94.69 86 LYS A N 1
ATOM 727 C CA . LYS A 1 86 ? 14.314 5.024 -24.644 1.00 94.69 86 LYS A CA 1
ATOM 728 C C . LYS A 1 86 ? 13.155 5.349 -25.595 1.00 94.69 86 LYS A C 1
ATOM 730 O O . LYS A 1 86 ? 13.414 5.816 -26.701 1.00 94.69 86 LYS A O 1
ATOM 735 N N . LEU A 1 87 ? 11.907 5.142 -25.168 1.00 94.25 87 LEU A N 1
ATOM 736 C CA . LEU A 1 87 ? 10.723 5.434 -25.988 1.00 94.25 87 LEU A CA 1
ATOM 737 C C . LEU A 1 87 ? 10.628 6.920 -26.364 1.00 94.25 87 LEU A C 1
ATOM 739 O O . LEU A 1 87 ? 10.310 7.241 -27.507 1.00 94.25 87 LEU A O 1
ATOM 743 N N . GLU A 1 88 ? 10.948 7.825 -25.437 1.00 93.81 88 GLU A N 1
ATOM 744 C CA . GLU A 1 88 ? 10.988 9.266 -25.712 1.00 93.81 88 GLU A CA 1
ATOM 745 C C . GLU A 1 88 ? 12.028 9.607 -26.792 1.00 93.81 88 GLU A C 1
ATOM 747 O O . GLU A 1 88 ? 11.740 10.352 -27.732 1.00 93.81 88 GLU A O 1
ATOM 752 N N . LEU A 1 89 ? 13.232 9.034 -26.697 1.00 93.12 89 LEU A N 1
ATOM 753 C CA . LEU A 1 89 ? 14.288 9.234 -27.692 1.00 93.12 89 LEU A CA 1
ATOM 754 C C . LEU A 1 89 ? 13.892 8.680 -29.067 1.00 93.12 89 LEU A C 1
ATOM 756 O O . LEU A 1 89 ? 14.110 9.351 -30.076 1.00 93.12 89 LEU A O 1
ATOM 760 N N . GLU A 1 90 ? 13.280 7.495 -29.120 1.00 92.62 90 GLU A N 1
ATOM 761 C CA . GLU A 1 90 ? 12.768 6.906 -30.365 1.00 92.62 90 GLU A CA 1
ATOM 762 C C . GLU A 1 90 ? 11.657 7.760 -30.991 1.00 92.62 90 GLU A C 1
ATOM 764 O O . GLU A 1 90 ? 11.639 7.952 -32.209 1.00 92.62 90 GLU A O 1
ATOM 769 N N . ALA A 1 91 ? 10.755 8.314 -30.176 1.00 90.50 91 ALA A N 1
ATOM 770 C CA . ALA A 1 91 ? 9.716 9.226 -30.643 1.00 90.50 91 ALA A CA 1
ATOM 771 C C . ALA A 1 91 ? 10.321 10.510 -31.229 1.00 90.50 91 ALA A C 1
ATOM 773 O O . ALA A 1 91 ? 9.935 10.922 -32.321 1.00 90.50 91 ALA A O 1
AT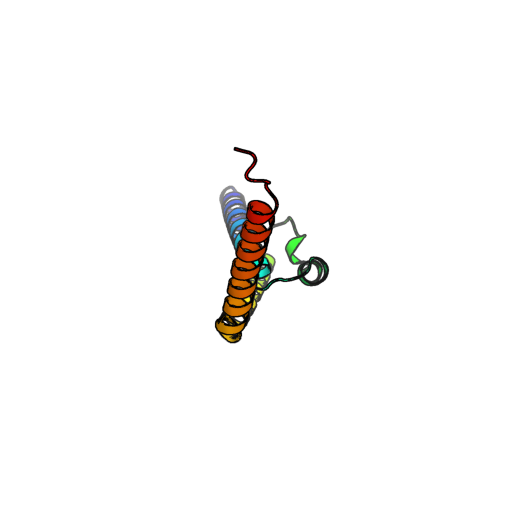OM 774 N N . ARG A 1 92 ? 11.318 11.101 -30.556 1.00 83.62 92 ARG A N 1
ATOM 775 C CA . ARG A 1 92 ? 12.028 12.298 -31.038 1.00 83.62 92 ARG A CA 1
ATOM 776 C C . ARG A 1 92 ? 12.798 12.041 -32.332 1.00 83.62 92 ARG A C 1
ATOM 778 O O . ARG A 1 92 ? 12.780 12.894 -33.209 1.00 83.62 92 ARG A O 1
ATOM 785 N N . ALA A 1 93 ? 13.426 10.874 -32.475 1.00 81.62 93 ALA A N 1
ATOM 786 C CA . ALA A 1 93 ? 14.137 10.484 -33.695 1.00 81.62 93 ALA A CA 1
ATOM 787 C C . ALA A 1 93 ? 13.201 10.207 -34.888 1.00 81.62 93 ALA A C 1
ATOM 789 O O . ALA A 1 93 ? 13.643 10.226 -36.034 1.00 81.62 93 ALA A O 1
ATOM 790 N N . ARG A 1 94 ? 11.914 9.938 -34.628 1.00 73.44 94 ARG A N 1
ATOM 791 C CA . ARG A 1 94 ? 10.874 9.757 -35.652 1.00 73.44 94 ARG A CA 1
ATOM 792 C C . ARG A 1 94 ? 10.205 11.056 -36.093 1.00 73.44 94 ARG A C 1
ATOM 794 O O . ARG A 1 94 ? 9.459 11.012 -37.066 1.00 73.44 94 ARG A O 1
ATOM 801 N N . ILE A 1 95 ? 10.450 12.182 -35.418 1.00 62.84 95 ILE A N 1
ATOM 802 C CA . ILE A 1 95 ? 10.059 13.502 -35.922 1.00 62.84 95 ILE A CA 1
ATOM 803 C C . ILE A 1 95 ? 11.023 13.814 -37.073 1.00 62.84 95 ILE A C 1
ATOM 805 O O . ILE A 1 95 ? 12.219 13.960 -36.810 1.00 62.84 95 ILE A O 1
ATOM 809 N N . PRO A 1 96 ? 10.564 13.890 -38.336 1.00 60.56 96 PRO A N 1
ATOM 810 C CA . PRO A 1 96 ? 11.422 14.344 -39.417 1.00 60.56 96 PRO A CA 1
ATOM 811 C C . PRO A 1 96 ? 11.874 15.759 -39.062 1.00 60.56 96 PRO A C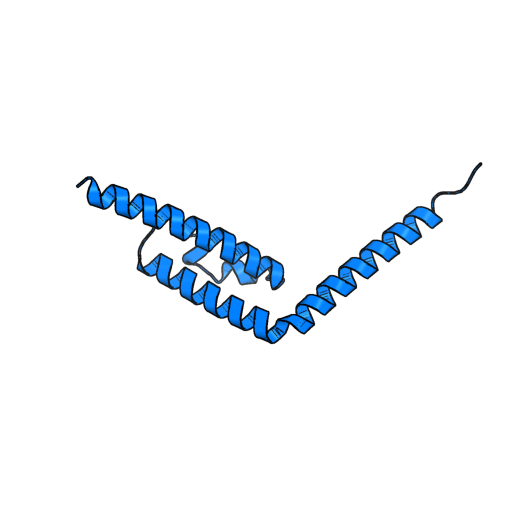 1
ATOM 813 O O . PRO A 1 96 ? 11.041 16.642 -38.853 1.00 60.56 96 PRO A O 1
ATOM 816 N N . THR A 1 97 ? 13.181 15.986 -38.945 1.00 62.94 97 THR A N 1
ATOM 817 C CA . THR A 1 97 ? 13.739 17.340 -39.005 1.00 62.94 97 THR A CA 1
ATOM 818 C C . THR A 1 97 ? 13.565 17.849 -40.436 1.00 62.94 97 THR A C 1
ATOM 820 O O . THR A 1 97 ? 14.516 17.888 -41.206 1.00 62.94 97 THR A O 1
ATOM 823 N N . ASP A 1 98 ? 12.327 18.175 -40.800 1.00 57.81 98 ASP A N 1
ATOM 824 C CA . ASP A 1 98 ? 11.991 18.934 -42.000 1.00 57.81 98 ASP A CA 1
ATOM 825 C C . ASP A 1 98 ? 12.014 20.423 -41.625 1.00 57.81 98 ASP A C 1
ATOM 827 O O . ASP A 1 98 ? 10.974 21.059 -41.441 1.00 57.81 98 ASP A O 1
ATOM 831 N N . LEU A 1 99 ? 13.228 20.951 -41.449 1.00 48.38 99 LEU A N 1
ATOM 832 C CA . LEU A 1 99 ? 13.566 22.374 -41.550 1.00 48.38 99 LEU A CA 1
ATOM 833 C C . LEU A 1 99 ? 14.926 22.513 -42.236 1.00 48.38 99 LEU A C 1
ATOM 835 O O . LEU A 1 99 ? 15.889 21.874 -41.755 1.00 48.38 99 LEU A O 1
#

Foldseek 3Di:
DVVVVVVQVVQQVLVVVLLVLLVVLCVLVVPDPVRVVVLVLNPDNGGDPVSVVSSVVSSVVSVVVCVVCVVVSVVVVVVVVVVVVVVVVVVVVPPPPPD

Organism: Caligus rogercresseyi (NCBI:txid217165)

pLDDT: mean 90.73, std 8.96, range [48.38, 97.75]

Secondary structure (DSSP, 8-state):
-HHHHHHHHHHHHHHHHHHHHHHHHHHHTT--HHHHTT-GGGG--S--HHHHHHHHHHHHHHHHHHHHTHHHHHHHHHHHHHHHHHHHHHHHHTS----

Radius of gyration: 20.9 Å; chains: 1; bounding box: 40×34×67 Å

InterPro domains:
  IPR007145 Microtubule-associated protein, MAP65/Ase1/PRC1 [PTHR19321] (2-96)

Sequence (99 aa):
DELELLKREHLERYISSCREELIDLWDKCYYSEEQRALFNAFFITEGSDALLEEYENEIEGLKAYYTANEAMFAMVQQRQELWNKKLELEARARIPTDL